Protein AF-B4H4M8-F1 (afdb_monomer_lite)

Organism: Drosophila persimilis (NCBI:txid7234)

pLDDT: mean 70.45, std 23.25, range [32.56, 96.38]

InterPro domains:
  IPR006594 LIS1 homology motif [PS50896] (6-38)
  IPR006594 LIS1 homology motif [SM00667] (6-38)

Radius of gyration: 36.07 Å; chains: 1; bounding box: 73×90×96 Å

Secondary structure (DSSP, 8-state):
---SS-HHHHHHHHHHHHHHTT-HHHHHHHHHH-TT-HHHHHHHHTTPPPP-TTTTTHHHHHHHHHHHHHHHHHHHHTS-HHHHHHHHTS-HHHHHHHHHHHHHHHHT------------------------------------------PPP----------------------------

Foldseek 3Di:
DDDPDDPLNVLQAVLLVCVVVVVVVVSQVSCVPPPSNVVVNVCVVVVHDDDYCPPPNVVVVVVVVVVLVVVLVVLLVPDDPVVSVVLVVDDSVVSVVVSVVVVVVVVVPDDPPDDDDDDDDDDDDDDDDDDDDDDDDDDDDDDDDDDDDDDDDDDDPDPPPPDPPDDDDDDDDDDDDDDDD

Structure (mmCIF, N/CA/C/O backbone):
data_AF-B4H4M8-F1
#
_entry.id   AF-B4H4M8-F1
#
loop_
_atom_site.group_PDB
_atom_site.id
_atom_site.type_symbol
_atom_site.label_atom_id
_atom_site.label_alt_id
_atom_site.label_comp_id
_atom_site.label_asym_id
_atom_site.label_entity_id
_atom_site.label_seq_id
_atom_site.pdbx_PDB_ins_code
_atom_site.Cartn_x
_atom_site.Cartn_y
_atom_site.Cartn_z
_atom_site.occupancy
_atom_site.B_iso_or_equiv
_atom_site.auth_seq_id
_atom_site.auth_comp_id
_atom_site.auth_asym_id
_atom_site.auth_atom_id
_atom_site.pdbx_PDB_model_num
ATOM 1 N N . MET A 1 1 ? -5.934 13.251 6.251 1.00 53.12 1 MET A N 1
ATOM 2 C CA . MET A 1 1 ? -5.622 11.806 6.268 1.00 53.12 1 MET A CA 1
ATOM 3 C C . MET A 1 1 ? -4.115 11.664 6.221 1.00 53.12 1 MET A C 1
ATOM 5 O O . MET A 1 1 ? -3.507 12.271 5.350 1.00 53.12 1 MET A O 1
ATOM 9 N N . GLU A 1 2 ? -3.511 10.942 7.163 1.00 57.56 2 GLU A N 1
ATOM 10 C CA . GLU A 1 2 ? -2.091 10.592 7.054 1.00 57.56 2 GLU A CA 1
ATOM 11 C C . GLU A 1 2 ? -1.889 9.636 5.872 1.00 57.56 2 GLU A C 1
ATOM 13 O O . GLU A 1 2 ? -2.682 8.714 5.676 1.00 57.56 2 GLU A O 1
ATOM 18 N N . SER A 1 3 ? -0.854 9.870 5.063 1.00 67.00 3 SER A N 1
ATOM 19 C CA . SER A 1 3 ? -0.535 8.987 3.941 1.00 67.00 3 SER A CA 1
ATOM 20 C C . SER A 1 3 ? 0.112 7.712 4.471 1.00 67.00 3 SER A C 1
ATOM 22 O O . SER A 1 3 ? 1.235 7.745 4.966 1.00 67.00 3 SER A O 1
ATOM 24 N N . ILE A 1 4 ? -0.588 6.585 4.340 1.00 75.19 4 ILE A N 1
ATOM 25 C CA . ILE A 1 4 ? -0.047 5.240 4.615 1.00 75.19 4 ILE A CA 1
ATOM 26 C C . ILE A 1 4 ? 1.026 4.871 3.579 1.00 75.19 4 ILE A C 1
ATOM 28 O O . ILE A 1 4 ? 1.882 4.026 3.818 1.00 75.19 4 ILE A O 1
ATOM 32 N N . VAL A 1 5 ? 0.981 5.521 2.417 1.00 82.38 5 VAL A N 1
ATOM 33 C CA . VAL A 1 5 ? 1.873 5.260 1.298 1.00 82.38 5 VAL A CA 1
ATOM 34 C C . VAL A 1 5 ? 3.109 6.146 1.420 1.00 82.38 5 VAL A C 1
ATOM 36 O O . VAL A 1 5 ? 3.009 7.376 1.353 1.00 82.38 5 VAL A O 1
ATOM 39 N N . LEU A 1 6 ? 4.282 5.524 1.565 1.00 87.81 6 LEU A N 1
ATOM 40 C CA . LEU A 1 6 ? 5.561 6.228 1.522 1.00 87.81 6 LEU A CA 1
ATOM 41 C C . LEU A 1 6 ? 5.976 6.483 0.070 1.00 87.81 6 LEU A C 1
ATOM 43 O O . LEU A 1 6 ? 5.770 5.647 -0.812 1.00 87.81 6 LEU A O 1
ATOM 47 N N . HIS A 1 7 ? 6.665 7.597 -0.185 1.00 90.62 7 HIS A N 1
ATOM 48 C CA . HIS A 1 7 ? 7.225 7.879 -1.514 1.00 90.62 7 HIS A CA 1
ATOM 49 C C . HIS A 1 7 ? 8.202 6.790 -1.988 1.00 90.62 7 HIS A C 1
ATOM 51 O O . HIS A 1 7 ? 8.273 6.499 -3.182 1.00 90.62 7 HIS A O 1
ATOM 57 N N . SER A 1 8 ? 8.907 6.136 -1.060 1.00 90.25 8 SER A N 1
ATOM 58 C CA . SER A 1 8 ? 9.724 4.954 -1.348 1.00 90.25 8 SER A CA 1
ATOM 59 C C . SER A 1 8 ? 8.916 3.766 -1.842 1.00 90.25 8 SER A C 1
ATOM 61 O O . SER A 1 8 ? 9.387 3.027 -2.700 1.00 90.25 8 SER A O 1
ATOM 63 N N . ASP A 1 9 ? 7.703 3.576 -1.338 1.00 88.69 9 ASP A N 1
ATOM 64 C CA . ASP A 1 9 ? 6.867 2.433 -1.699 1.00 88.69 9 ASP A CA 1
ATOM 65 C C . ASP A 1 9 ? 6.313 2.623 -3.103 1.00 88.69 9 ASP A C 1
ATOM 67 O O . ASP A 1 9 ? 6.408 1.715 -3.926 1.00 88.69 9 ASP A O 1
ATOM 71 N N . VAL A 1 10 ? 5.866 3.844 -3.418 1.00 90.50 10 VAL A N 1
ATOM 72 C CA . VAL A 1 10 ? 5.476 4.226 -4.783 1.00 90.50 10 VAL A CA 1
ATOM 73 C C . VAL A 1 10 ? 6.647 4.056 -5.740 1.00 90.50 10 VAL A C 1
ATOM 75 O O . VAL A 1 10 ? 6.499 3.444 -6.793 1.00 90.50 10 VAL A O 1
ATOM 78 N N . ALA A 1 11 ? 7.833 4.552 -5.381 1.00 93.00 11 ALA A N 1
ATOM 79 C CA . ALA A 1 11 ? 9.001 4.437 -6.243 1.00 93.00 11 ALA A CA 1
ATOM 80 C C . ALA A 1 11 ? 9.367 2.968 -6.513 1.00 93.00 11 ALA A C 1
ATOM 82 O O . ALA A 1 11 ? 9.666 2.612 -7.653 1.00 93.00 11 ALA A O 1
ATOM 83 N N . ARG A 1 12 ? 9.307 2.105 -5.489 1.00 91.44 12 ARG A N 1
ATOM 84 C CA . ARG A 1 12 ? 9.538 0.658 -5.622 1.00 91.44 12 ARG A CA 1
ATOM 85 C C . ARG A 1 12 ? 8.463 -0.024 -6.463 1.00 91.44 12 ARG A C 1
ATOM 87 O O . ARG A 1 12 ? 8.792 -0.898 -7.258 1.00 91.44 12 ARG A O 1
ATOM 94 N N . LEU A 1 13 ? 7.205 0.387 -6.322 1.00 91.56 13 LEU A N 1
ATOM 95 C CA . LEU A 1 13 ? 6.093 -0.115 -7.126 1.00 91.56 13 LEU A CA 1
ATOM 96 C C . LEU A 1 13 ? 6.286 0.220 -8.611 1.00 91.56 13 LEU A C 1
ATOM 98 O O . LEU A 1 13 ? 6.217 -0.668 -9.458 1.00 91.56 13 LEU A O 1
ATOM 102 N N . VAL A 1 14 ? 6.608 1.479 -8.922 1.00 93.06 14 VAL A N 1
ATOM 103 C CA . VAL A 1 14 ? 6.888 1.920 -10.297 1.00 93.06 14 VAL A CA 1
ATOM 104 C C . VAL A 1 14 ? 8.121 1.208 -10.851 1.00 93.06 14 VAL A C 1
ATOM 106 O O . VAL A 1 14 ? 8.099 0.739 -11.987 1.00 93.06 14 VAL A O 1
ATOM 109 N N . LEU A 1 15 ? 9.188 1.069 -10.058 1.00 92.38 15 LEU A N 1
ATOM 110 C CA . LEU A 1 15 ? 10.373 0.324 -10.477 1.00 92.38 15 LEU A CA 1
ATOM 111 C C . LEU A 1 15 ? 10.033 -1.137 -10.803 1.00 92.38 15 LEU A C 1
ATOM 113 O O . LEU A 1 15 ? 10.437 -1.630 -11.854 1.00 92.38 15 LEU A O 1
ATOM 117 N N . GLY A 1 16 ? 9.268 -1.805 -9.936 1.00 90.62 16 GLY A N 1
ATOM 118 C CA . GLY A 1 16 ? 8.793 -3.169 -10.159 1.00 90.62 16 GLY A CA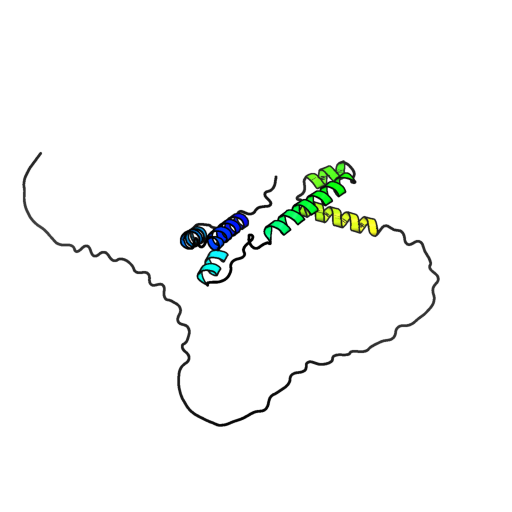 1
ATOM 119 C C . GLY A 1 16 ? 7.974 -3.297 -11.442 1.00 90.62 16 GLY A C 1
ATOM 120 O O . GLY A 1 16 ? 8.174 -4.246 -12.196 1.00 90.62 16 GLY A O 1
ATOM 121 N N . TYR A 1 17 ? 7.121 -2.312 -11.742 1.00 92.00 17 TYR A N 1
ATOM 122 C CA . TYR A 1 17 ? 6.346 -2.277 -12.985 1.00 92.00 17 TYR A CA 1
ATOM 123 C C . TYR A 1 17 ? 7.254 -2.192 -14.215 1.00 92.00 17 TYR A C 1
ATOM 125 O O . TYR A 1 17 ? 7.122 -2.992 -15.138 1.00 92.00 17 TYR A O 1
ATOM 133 N N . LEU A 1 18 ? 8.216 -1.264 -14.217 1.00 92.44 18 LEU A N 1
ATOM 134 C CA . LEU A 1 18 ? 9.144 -1.088 -15.339 1.00 92.44 18 LEU A CA 1
ATOM 135 C C . LEU A 1 18 ? 9.995 -2.339 -15.587 1.00 92.44 18 LEU A C 1
ATOM 137 O O . LEU A 1 18 ? 10.265 -2.671 -16.738 1.00 92.44 18 LEU A O 1
ATOM 141 N N . VAL A 1 19 ? 10.409 -3.028 -14.520 1.00 89.25 19 VAL A N 1
ATOM 142 C CA . VAL A 1 19 ? 11.148 -4.293 -14.621 1.00 89.25 19 VAL A CA 1
ATOM 143 C C . VAL A 1 19 ? 10.259 -5.403 -15.187 1.00 89.25 19 VAL A C 1
ATOM 145 O O . VAL A 1 19 ? 10.697 -6.097 -16.098 1.00 89.25 19 VAL A O 1
ATOM 148 N N . ASN A 1 20 ? 9.015 -5.535 -14.714 1.00 89.25 20 ASN A N 1
ATOM 149 C CA . ASN A 1 20 ? 8.069 -6.547 -15.201 1.00 89.25 20 ASN A CA 1
ATOM 150 C C . ASN A 1 20 ? 7.669 -6.338 -16.676 1.00 89.25 20 ASN A C 1
ATOM 152 O O . ASN A 1 20 ? 7.304 -7.296 -17.344 1.00 89.25 20 ASN A O 1
ATOM 156 N N . GLN A 1 21 ? 7.743 -5.102 -17.180 1.00 91.94 21 GLN A N 1
ATOM 157 C CA . GLN A 1 21 ? 7.489 -4.750 -18.585 1.00 91.94 21 GLN A CA 1
ATOM 158 C C . GLN A 1 21 ? 8.761 -4.760 -19.458 1.00 91.94 21 GLN A C 1
ATOM 160 O O . GLN A 1 21 ? 8.752 -4.229 -20.567 1.00 91.94 21 GLN A O 1
ATOM 165 N N . ASP A 1 22 ? 9.885 -5.286 -18.956 1.00 91.88 22 ASP A N 1
ATOM 166 C CA . ASP A 1 22 ? 11.185 -5.320 -19.648 1.00 91.88 22 ASP A CA 1
ATOM 167 C C . ASP A 1 22 ? 11.747 -3.941 -20.075 1.00 91.88 22 ASP A C 1
ATOM 169 O O . ASP A 1 22 ? 12.662 -3.826 -20.900 1.00 91.88 22 ASP A O 1
ATOM 173 N N . LEU A 1 23 ? 11.297 -2.852 -19.441 1.00 94.50 23 LEU A N 1
ATOM 174 C CA . LEU A 1 23 ? 11.716 -1.474 -19.725 1.00 94.50 23 LEU A CA 1
ATOM 175 C C . LEU A 1 23 ? 13.025 -1.104 -19.006 1.00 94.50 23 LEU A C 1
ATOM 177 O O . LEU A 1 23 ? 13.099 -0.154 -18.219 1.00 94.50 23 LEU A O 1
ATOM 181 N N . LYS A 1 24 ? 14.106 -1.829 -19.312 1.00 90.81 24 LYS A N 1
ATOM 182 C CA . LYS A 1 24 ? 15.408 -1.730 -18.616 1.00 90.81 24 LYS A CA 1
ATOM 183 C C . LYS A 1 24 ? 15.975 -0.309 -18.558 1.00 90.81 24 LYS A C 1
ATOM 185 O O . LYS A 1 24 ? 16.446 0.127 -17.509 1.00 90.81 24 LYS A O 1
ATOM 190 N N . LYS A 1 25 ? 15.916 0.444 -19.666 1.00 93.56 25 LYS A N 1
ATOM 191 C CA . LYS A 1 25 ? 16.419 1.832 -19.715 1.00 93.56 25 LYS A CA 1
ATOM 192 C C . LYS A 1 25 ? 15.652 2.744 -18.755 1.00 93.56 25 LYS A C 1
ATOM 194 O O . LYS A 1 25 ? 16.275 3.500 -18.016 1.00 93.56 25 LYS A O 1
ATOM 199 N N . ALA A 1 26 ? 14.323 2.645 -18.734 1.00 95.62 26 ALA A N 1
ATOM 200 C CA . ALA A 1 26 ? 13.483 3.444 -17.848 1.00 95.62 26 ALA A CA 1
ATOM 201 C C . ALA A 1 26 ? 13.714 3.073 -16.376 1.00 95.62 26 ALA A C 1
ATOM 203 O O . ALA A 1 26 ? 13.898 3.965 -15.551 1.00 95.62 26 ALA A O 1
ATOM 204 N N . ALA A 1 27 ? 13.799 1.775 -16.064 1.00 92.94 27 ALA A N 1
ATOM 205 C CA . ALA A 1 27 ? 14.100 1.288 -14.718 1.00 92.94 27 ALA A CA 1
ATOM 206 C C . ALA A 1 27 ? 15.453 1.816 -14.204 1.00 92.94 27 ALA A C 1
ATOM 208 O O . ALA A 1 27 ? 15.544 2.322 -13.086 1.00 92.94 27 ALA A O 1
ATOM 209 N N . HIS A 1 28 ? 16.500 1.781 -15.037 1.00 92.12 28 HIS A N 1
ATOM 210 C CA . HIS A 1 28 ? 17.809 2.337 -14.683 1.00 92.12 28 HIS A CA 1
ATOM 211 C C . HIS A 1 28 ? 17.788 3.856 -14.499 1.00 92.12 28 HIS A C 1
ATOM 213 O O . HIS A 1 28 ? 18.396 4.355 -13.550 1.00 92.12 28 HIS A O 1
ATOM 219 N N . THR A 1 29 ? 17.095 4.589 -15.375 1.00 95.12 29 THR A N 1
ATOM 220 C CA . THR A 1 29 ? 16.940 6.043 -15.244 1.00 95.12 29 THR A CA 1
ATOM 221 C C . THR A 1 29 ? 16.227 6.388 -13.942 1.00 95.12 29 THR A C 1
ATOM 223 O O . THR A 1 29 ? 16.760 7.174 -13.163 1.00 95.12 29 THR A O 1
ATOM 226 N N . LEU A 1 30 ? 15.096 5.737 -13.652 1.00 94.56 30 LEU A N 1
ATOM 227 C CA . LEU A 1 30 ? 14.330 5.939 -12.423 1.00 94.56 30 LEU A CA 1
ATOM 228 C C . LEU A 1 30 ? 15.168 5.637 -11.172 1.00 94.56 30 LEU A C 1
ATOM 230 O O . LEU A 1 30 ? 15.204 6.443 -10.248 1.00 94.56 30 LEU A O 1
ATOM 234 N N . CYS A 1 31 ? 15.901 4.520 -11.157 1.00 92.75 31 CYS A N 1
ATOM 235 C CA . CYS A 1 31 ? 16.818 4.167 -10.068 1.00 92.75 31 CYS A CA 1
ATOM 236 C C . CYS A 1 31 ? 17.942 5.192 -9.850 1.00 92.75 31 CYS A C 1
ATOM 238 O O . CYS A 1 31 ? 18.476 5.296 -8.747 1.00 92.75 31 CYS A O 1
ATOM 240 N N . ARG A 1 32 ? 18.361 5.913 -10.898 1.00 91.88 32 ARG A N 1
ATOM 241 C CA . ARG A 1 32 ? 19.431 6.915 -10.814 1.00 91.88 32 ARG A CA 1
ATOM 242 C C . ARG A 1 32 ? 18.913 8.278 -10.360 1.00 91.88 32 ARG A C 1
ATOM 244 O O . ARG A 1 32 ? 19.639 8.982 -9.665 1.00 91.88 32 ARG A O 1
ATOM 251 N N . THR A 1 33 ? 17.709 8.657 -10.778 1.00 94.94 33 THR A N 1
ATOM 252 C CA . THR A 1 33 ? 17.134 9.981 -10.507 1.00 94.94 33 THR A CA 1
ATOM 253 C C . THR A 1 33 ? 16.295 10.017 -9.236 1.00 94.94 33 THR A C 1
ATOM 255 O O . THR A 1 33 ? 16.227 11.058 -8.589 1.00 94.94 33 THR A O 1
ATOM 258 N N . SER A 1 34 ? 15.680 8.899 -8.846 1.00 94.50 34 SER A N 1
ATOM 259 C CA . SER A 1 34 ? 14.844 8.840 -7.651 1.00 94.50 34 SER A CA 1
ATOM 260 C C . SER A 1 34 ? 15.694 8.830 -6.375 1.00 94.50 34 SER A C 1
ATOM 262 O O . SER A 1 34 ? 16.511 7.921 -6.185 1.00 94.50 34 SER A O 1
ATOM 264 N N . PRO A 1 35 ? 15.474 9.767 -5.433 1.00 94.81 35 PRO A N 1
ATOM 265 C CA . PRO A 1 35 ? 16.157 9.746 -4.142 1.00 94.81 35 PRO A CA 1
ATOM 266 C C . PRO A 1 35 ? 15.725 8.559 -3.266 1.00 94.81 35 PRO A C 1
ATOM 268 O O . PRO A 1 35 ? 16.440 8.212 -2.327 1.00 94.81 35 PRO A O 1
ATOM 271 N N . HIS A 1 36 ? 14.595 7.919 -3.582 1.00 94.69 36 HIS A N 1
ATOM 272 C CA . HIS A 1 36 ? 14.007 6.845 -2.783 1.00 94.69 36 HIS A CA 1
ATOM 273 C C . HIS A 1 36 ? 14.428 5.432 -3.208 1.00 94.69 36 HIS A C 1
ATOM 275 O O . HIS A 1 36 ? 14.028 4.479 -2.551 1.00 94.69 36 HIS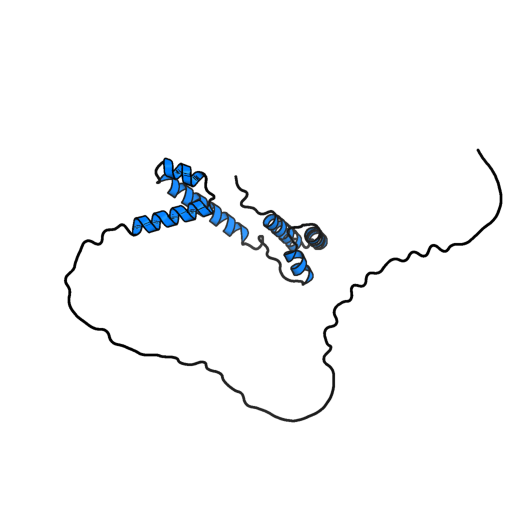 A O 1
ATOM 281 N N . LEU A 1 37 ? 15.216 5.291 -4.283 1.00 93.00 37 LEU A N 1
ATOM 282 C CA . LEU A 1 37 ? 15.596 3.992 -4.862 1.00 93.00 37 LEU A CA 1
ATOM 283 C C . LEU A 1 37 ? 17.091 3.674 -4.735 1.00 93.00 37 LEU A C 1
ATOM 285 O O . LEU A 1 37 ? 17.657 2.924 -5.533 1.00 93.00 37 LEU A O 1
ATOM 289 N N . ARG A 1 38 ? 17.787 4.284 -3.770 1.00 91.06 38 ARG A N 1
ATOM 290 C CA . ARG A 1 38 ? 19.247 4.129 -3.648 1.00 91.06 38 ARG A CA 1
ATOM 291 C C . ARG A 1 38 ? 19.656 2.671 -3.424 1.00 91.06 38 ARG A C 1
ATOM 293 O O . ARG A 1 38 ? 20.640 2.227 -4.013 1.00 91.06 38 ARG A O 1
ATOM 300 N N . GLN A 1 39 ? 18.919 1.938 -2.592 1.00 89.62 39 GLN A N 1
ATOM 301 C CA . GLN A 1 39 ? 19.235 0.545 -2.256 1.00 89.62 39 GLN A CA 1
ATOM 302 C C . GLN A 1 39 ? 18.931 -0.383 -3.438 1.00 89.62 39 GLN A C 1
ATOM 304 O O . GLN A 1 39 ? 19.732 -1.245 -3.800 1.00 89.62 39 GLN A O 1
ATOM 309 N N . GLU A 1 40 ? 17.813 -0.129 -4.101 1.00 90.75 40 GLU A N 1
ATOM 310 C CA . GLU A 1 40 ? 17.304 -0.830 -5.268 1.00 90.75 40 GLU A CA 1
ATOM 311 C C . GLU A 1 40 ? 18.247 -0.638 -6.450 1.00 90.75 40 GLU A C 1
ATOM 313 O O . GLU A 1 40 ? 18.592 -1.600 -7.122 1.00 90.75 40 GLU A O 1
ATOM 318 N N . CYS A 1 41 ? 18.764 0.574 -6.651 1.00 89.31 41 CYS A N 1
ATOM 319 C CA . CYS A 1 41 ? 19.760 0.874 -7.672 1.00 89.31 41 CYS A CA 1
ATOM 320 C C . CYS A 1 41 ? 21.044 0.051 -7.479 1.00 89.31 41 CYS A C 1
ATOM 322 O O . CYS A 1 41 ? 21.609 -0.459 -8.449 1.00 89.31 41 CYS A O 1
ATOM 324 N N . VAL A 1 42 ? 21.504 -0.116 -6.233 1.00 90.25 42 VAL A N 1
ATOM 325 C CA . VAL A 1 42 ? 22.671 -0.957 -5.917 1.00 90.25 42 VAL A CA 1
ATOM 326 C C . VAL A 1 42 ? 22.371 -2.435 -6.170 1.00 90.25 42 VAL A C 1
ATOM 328 O O . VAL A 1 42 ? 23.196 -3.121 -6.772 1.00 90.25 42 VAL A O 1
ATOM 331 N N . ALA A 1 43 ? 21.205 -2.923 -5.748 1.00 89.06 43 ALA A N 1
ATOM 332 C CA . ALA A 1 43 ? 20.782 -4.304 -5.970 1.00 89.06 43 ALA A CA 1
ATOM 333 C C . ALA A 1 43 ? 20.650 -4.631 -7.468 1.00 89.06 43 ALA A C 1
ATOM 335 O O . ALA A 1 43 ? 21.215 -5.616 -7.939 1.00 89.06 43 ALA A O 1
ATOM 336 N N . LEU A 1 44 ? 20.013 -3.748 -8.235 1.00 84.56 44 LEU A N 1
ATOM 337 C CA . LEU A 1 44 ? 19.750 -3.925 -9.662 1.00 84.56 44 LEU A CA 1
ATOM 338 C C . LEU A 1 44 ? 21.051 -3.904 -10.482 1.00 84.56 44 LEU A C 1
ATOM 340 O O . LEU A 1 44 ? 21.233 -4.726 -11.375 1.00 84.56 44 LEU A O 1
ATOM 344 N N . LYS A 1 45 ? 22.027 -3.059 -10.112 1.00 86.25 45 LYS A N 1
ATOM 345 C CA . LYS A 1 45 ? 23.391 -3.093 -10.685 1.00 86.25 45 LYS A CA 1
ATOM 346 C C . LYS A 1 45 ? 24.138 -4.399 -10.409 1.00 86.25 45 LYS A C 1
ATOM 348 O O . LYS A 1 45 ? 25.026 -4.757 -11.174 1.00 86.25 45 LYS A O 1
ATOM 353 N N . ARG A 1 46 ? 23.810 -5.089 -9.315 1.00 88.56 46 ARG A N 1
ATOM 354 C CA . ARG A 1 46 ? 24.383 -6.393 -8.947 1.00 88.56 46 ARG A CA 1
ATOM 355 C C . ARG A 1 46 ? 23.597 -7.573 -9.527 1.00 88.56 46 ARG A C 1
ATOM 357 O O . ARG A 1 46 ? 23.936 -8.709 -9.220 1.00 88.56 46 ARG A O 1
ATOM 364 N N . GLY A 1 47 ? 22.555 -7.323 -10.326 1.00 84.62 47 GLY A N 1
ATOM 365 C CA . GLY A 1 47 ? 21.673 -8.371 -10.844 1.00 84.62 47 GLY A CA 1
ATOM 366 C C . GLY A 1 47 ? 20.836 -9.057 -9.760 1.00 84.62 47 GLY A C 1
ATOM 367 O O . GLY A 1 47 ? 20.362 -10.167 -9.970 1.00 84.62 47 GLY A O 1
ATOM 368 N N . LEU A 1 48 ? 20.678 -8.425 -8.593 1.00 85.81 48 LEU A N 1
ATOM 369 C CA . LEU A 1 48 ? 19.851 -8.949 -7.512 1.00 85.81 48 LEU A CA 1
ATOM 370 C C . LEU A 1 48 ? 18.387 -8.589 -7.746 1.00 85.81 48 LEU A C 1
ATOM 372 O O . LEU A 1 48 ? 18.066 -7.497 -8.221 1.00 85.81 48 LEU A O 1
ATOM 376 N N . GLN A 1 49 ? 17.500 -9.494 -7.341 1.00 82.31 49 GLN A N 1
ATOM 377 C CA . GLN A 1 49 ? 16.071 -9.234 -7.334 1.00 82.31 49 GLN A CA 1
ATOM 378 C C . GLN A 1 49 ? 15.747 -8.163 -6.285 1.00 82.31 49 GLN A C 1
ATOM 380 O O . GLN A 1 49 ? 16.030 -8.322 -5.097 1.00 82.31 49 GLN A O 1
ATOM 385 N N . THR A 1 50 ? 15.163 -7.054 -6.731 1.00 80.69 50 THR A N 1
ATOM 386 C CA . THR A 1 50 ? 14.659 -5.999 -5.850 1.00 80.69 50 THR A CA 1
ATOM 387 C C . THR A 1 50 ? 13.280 -6.372 -5.320 1.00 80.69 50 THR A C 1
ATOM 389 O O . THR A 1 50 ? 12.506 -7.033 -6.013 1.00 80.69 50 THR A O 1
ATOM 392 N N . HIS A 1 51 ? 12.952 -5.919 -4.109 1.00 76.62 51 HIS A N 1
ATOM 393 C CA . HIS A 1 51 ? 11.618 -6.096 -3.536 1.00 76.62 51 HIS A CA 1
ATOM 394 C C . HIS A 1 51 ? 10.541 -5.577 -4.503 1.00 76.62 51 HIS A C 1
ATOM 396 O O . HIS A 1 51 ? 10.595 -4.416 -4.911 1.00 76.62 51 HIS A O 1
ATOM 402 N N . ASN A 1 52 ? 9.575 -6.426 -4.861 1.00 74.50 52 ASN A N 1
ATOM 403 C CA . ASN A 1 52 ? 8.526 -6.101 -5.823 1.00 74.50 52 ASN A CA 1
ATOM 404 C C . ASN A 1 52 ? 7.147 -6.309 -5.186 1.00 74.50 52 ASN A C 1
ATOM 406 O O . ASN A 1 52 ? 6.794 -7.419 -4.801 1.00 74.50 52 ASN A O 1
ATOM 410 N N . PHE A 1 53 ? 6.371 -5.230 -5.100 1.00 78.19 53 PHE A N 1
ATOM 411 C CA . PHE A 1 53 ? 5.005 -5.244 -4.575 1.00 78.19 53 PHE A CA 1
ATOM 412 C C . PHE A 1 53 ? 3.991 -5.900 -5.531 1.00 78.19 53 PHE A C 1
ATOM 414 O O . PHE A 1 53 ? 2.940 -6.353 -5.088 1.00 78.19 53 PHE A O 1
ATOM 421 N N . LEU A 1 54 ? 4.304 -5.976 -6.827 1.00 75.88 54 LEU A N 1
ATOM 422 C CA . LEU A 1 54 ? 3.406 -6.454 -7.883 1.00 75.88 54 LEU A CA 1
ATOM 423 C C . LEU A 1 54 ? 3.325 -7.979 -7.981 1.00 75.88 54 LEU A C 1
ATOM 425 O O . LEU A 1 54 ? 2.420 -8.496 -8.622 1.00 75.88 54 LEU A O 1
ATOM 429 N N . ASN A 1 55 ? 4.238 -8.710 -7.342 1.00 76.94 55 ASN A N 1
ATOM 430 C CA . ASN A 1 55 ? 4.277 -10.172 -7.411 1.00 76.94 55 ASN A CA 1
ATOM 431 C C . ASN A 1 55 ? 3.399 -10.828 -6.325 1.00 76.94 55 ASN A C 1
ATOM 433 O O . ASN A 1 55 ? 3.800 -11.821 -5.728 1.00 76.94 55 ASN A O 1
ATOM 437 N N . GLY A 1 56 ? 2.220 -10.255 -6.055 1.00 69.88 56 GLY A N 1
ATOM 438 C CA . GLY A 1 56 ? 1.201 -10.860 -5.187 1.00 69.88 56 GLY A CA 1
ATOM 439 C C . GLY A 1 56 ? 1.259 -10.499 -3.700 1.00 69.88 56 GLY A C 1
ATOM 440 O O . GLY A 1 56 ? 0.573 -11.132 -2.919 1.00 69.88 56 GLY A O 1
ATOM 441 N N . GLY A 1 57 ? 2.044 -9.500 -3.282 1.00 78.44 57 GLY A N 1
ATOM 442 C CA . GLY A 1 57 ? 2.079 -9.076 -1.870 1.00 78.44 57 GLY A CA 1
ATOM 443 C C . GLY A 1 57 ? 1.210 -7.857 -1.550 1.00 78.44 57 GLY A C 1
ATOM 444 O O . GLY A 1 57 ? 0.760 -7.688 -0.421 1.00 78.44 57 GLY A O 1
ATOM 445 N N . LEU A 1 58 ? 0.993 -6.967 -2.523 1.00 83.88 58 LEU A N 1
ATOM 446 C CA . LEU A 1 58 ? 0.316 -5.694 -2.268 1.00 83.88 58 LEU A CA 1
ATOM 447 C C . LEU A 1 58 ? -1.181 -5.853 -1.996 1.00 83.88 58 LEU A C 1
ATOM 449 O O . LEU A 1 58 ? -1.708 -5.156 -1.133 1.00 83.88 58 LEU A O 1
ATOM 453 N N . GLU A 1 59 ? -1.847 -6.745 -2.727 1.00 85.00 59 GLU A N 1
ATOM 454 C CA . GLU A 1 59 ? -3.274 -7.020 -2.549 1.00 85.00 59 GLU A CA 1
ATOM 455 C C . GLU A 1 59 ? -3.554 -7.490 -1.121 1.00 85.00 59 GLU A C 1
ATOM 457 O O . GLU A 1 59 ? -4.344 -6.861 -0.422 1.00 85.00 59 GLU A O 1
ATOM 462 N N . ASP A 1 60 ? -2.801 -8.482 -0.641 1.00 88.00 60 ASP A N 1
ATOM 463 C CA . ASP A 1 60 ? -2.904 -8.995 0.726 1.00 88.00 60 ASP A CA 1
ATOM 464 C C . ASP A 1 60 ? -2.697 -7.897 1.779 1.00 88.00 60 ASP A C 1
ATOM 466 O O . ASP A 1 60 ? -3.465 -7.791 2.738 1.00 88.00 60 ASP A O 1
ATOM 470 N N . ILE A 1 61 ? -1.693 -7.032 1.586 1.00 86.31 61 ILE A N 1
ATOM 471 C CA . ILE A 1 61 ? -1.419 -5.907 2.494 1.00 86.31 61 ILE A CA 1
ATOM 472 C C . ILE A 1 61 ? -2.602 -4.930 2.528 1.00 86.31 61 ILE A C 1
ATOM 474 O O . ILE A 1 61 ? -2.995 -4.477 3.607 1.00 86.31 61 ILE A O 1
ATOM 478 N N . ILE A 1 62 ? -3.177 -4.597 1.369 1.00 87.81 62 ILE A N 1
ATOM 479 C CA . ILE A 1 62 ? -4.330 -3.691 1.277 1.00 87.81 62 ILE A CA 1
ATOM 480 C C . ILE A 1 62 ? -5.563 -4.337 1.919 1.00 87.81 62 ILE A C 1
ATOM 482 O O . ILE A 1 62 ? -6.237 -3.692 2.725 1.00 87.81 62 ILE A O 1
ATOM 486 N N . CYS A 1 63 ? -5.840 -5.605 1.612 1.00 91.12 63 CYS A N 1
ATOM 487 C CA . CYS A 1 63 ? -6.957 -6.357 2.174 1.00 91.12 63 CYS A CA 1
ATOM 488 C C . CYS A 1 63 ? -6.883 -6.417 3.704 1.00 91.12 63 CYS A C 1
ATOM 490 O O . CYS A 1 63 ? -7.861 -6.089 4.382 1.00 91.12 63 CYS A O 1
ATOM 492 N N . GLU A 1 64 ? -5.721 -6.758 4.265 1.00 92.56 64 GLU A N 1
ATOM 493 C CA . GLU A 1 64 ? -5.531 -6.788 5.717 1.00 92.56 64 GLU A CA 1
ATOM 494 C C . GLU A 1 64 ? -5.636 -5.390 6.337 1.00 92.56 64 GLU A C 1
ATOM 496 O O . GLU A 1 64 ? -6.264 -5.227 7.384 1.00 92.56 64 GLU A O 1
ATOM 501 N N . HIS A 1 65 ? -5.121 -4.347 5.680 1.00 92.25 65 HIS A N 1
ATOM 502 C CA . HIS A 1 65 ? -5.280 -2.976 6.165 1.00 92.25 65 HIS A CA 1
ATOM 503 C C . HIS A 1 65 ? -6.756 -2.556 6.266 1.00 92.25 65 HIS A C 1
ATOM 505 O O . HIS A 1 65 ? -7.182 -1.997 7.285 1.00 92.25 65 HIS A O 1
ATOM 511 N N . VAL A 1 66 ? -7.556 -2.839 5.233 1.00 93.12 66 VAL A N 1
ATOM 512 C CA . VAL A 1 66 ? -8.999 -2.543 5.221 1.00 93.12 66 VAL A CA 1
ATOM 513 C C . VAL A 1 66 ? -9.716 -3.329 6.317 1.00 93.12 66 VAL A C 1
ATOM 515 O O . VAL A 1 66 ? -10.516 -2.763 7.064 1.00 93.12 66 VAL A O 1
ATOM 518 N N . LYS A 1 67 ? -9.385 -4.613 6.470 1.00 96.38 67 LYS A N 1
ATOM 519 C CA . LYS A 1 67 ? -9.941 -5.485 7.509 1.00 96.38 67 LYS A CA 1
ATOM 520 C C . LYS A 1 67 ? -9.633 -4.977 8.917 1.00 96.38 67 LYS A C 1
ATOM 522 O O . LYS A 1 67 ? -10.554 -4.840 9.720 1.00 96.38 67 LYS A O 1
ATOM 527 N N . ILE A 1 68 ? -8.377 -4.629 9.210 1.00 95.44 68 ILE A N 1
ATOM 528 C CA . ILE A 1 68 ? -7.975 -4.043 10.500 1.00 95.44 68 ILE A CA 1
ATOM 529 C C . ILE A 1 68 ? -8.735 -2.738 10.746 1.00 95.44 68 ILE A C 1
ATOM 531 O O . ILE A 1 68 ? -9.283 -2.540 11.828 1.00 95.44 68 ILE A O 1
ATOM 535 N N . THR A 1 69 ? -8.824 -1.868 9.740 1.00 94.12 69 THR A N 1
ATOM 536 C CA . THR A 1 69 ? -9.555 -0.598 9.850 1.00 94.12 69 THR A CA 1
ATOM 537 C C . THR A 1 69 ? -11.030 -0.824 10.186 1.00 94.12 69 THR A C 1
ATOM 539 O O . THR A 1 69 ? -11.569 -0.147 11.063 1.00 94.12 69 THR A O 1
ATOM 542 N N . GLY A 1 70 ? -11.671 -1.807 9.547 1.00 95.44 70 GLY A N 1
ATOM 543 C CA . GLY A 1 70 ? -13.051 -2.199 9.833 1.00 95.44 70 GLY A CA 1
ATOM 544 C C . GLY A 1 70 ? -13.236 -2.726 11.258 1.00 95.44 70 GLY A C 1
ATOM 545 O O . GLY A 1 70 ? -14.140 -2.280 11.964 1.00 95.44 70 GLY A O 1
ATOM 546 N N . LEU A 1 71 ? -12.350 -3.616 11.715 1.00 96.31 71 LEU A N 1
ATOM 547 C CA . LEU A 1 71 ? -12.382 -4.153 13.082 1.00 96.31 71 LEU A CA 1
ATOM 548 C C . LEU A 1 71 ? -12.196 -3.053 14.135 1.00 96.31 71 LEU A C 1
ATOM 550 O O . LEU A 1 71 ? -12.945 -2.996 15.110 1.00 96.31 71 LEU A O 1
ATOM 554 N N . VAL A 1 72 ? -11.247 -2.140 13.917 1.00 95.50 72 VAL A N 1
ATOM 555 C CA . VAL A 1 72 ? -11.024 -0.986 14.800 1.00 95.50 72 VAL A CA 1
ATOM 556 C C . VAL A 1 72 ? -12.258 -0.089 14.834 1.00 95.50 72 VAL A C 1
ATOM 558 O O . VAL A 1 72 ? -12.687 0.307 15.914 1.00 95.50 72 VAL A O 1
ATOM 561 N N . ALA A 1 73 ? -12.873 0.208 13.686 1.00 94.38 73 ALA A N 1
ATOM 562 C CA . ALA A 1 73 ? -14.086 1.022 13.636 1.00 94.38 73 ALA A CA 1
ATOM 563 C C . ALA A 1 73 ? -15.237 0.390 14.439 1.00 94.38 73 ALA A C 1
ATOM 565 O O . ALA A 1 73 ? -15.899 1.086 15.209 1.00 94.38 73 ALA A O 1
ATOM 566 N N . GLN A 1 74 ? -15.431 -0.927 14.323 1.00 95.25 74 GLN A N 1
ATOM 567 C CA . GLN A 1 74 ? -16.436 -1.663 15.098 1.00 95.25 74 GLN A CA 1
ATOM 568 C C . GLN A 1 74 ? -16.136 -1.656 16.602 1.00 95.25 74 GLN A C 1
ATOM 570 O O . GLN A 1 74 ? -17.047 -1.488 17.412 1.00 95.25 74 GLN A O 1
ATOM 575 N N . ALA A 1 75 ? -14.871 -1.816 16.998 1.00 94.12 75 ALA A N 1
ATOM 576 C CA . ALA A 1 75 ? -14.472 -1.760 18.402 1.00 94.12 75 ALA A CA 1
ATOM 577 C C . ALA A 1 75 ? -14.688 -0.358 19.000 1.00 94.12 75 ALA A C 1
ATOM 579 O O . ALA A 1 75 ? -15.260 -0.230 20.082 1.00 94.12 75 ALA A O 1
ATOM 580 N N . LEU A 1 76 ? -14.329 0.702 18.265 1.00 93.81 76 LEU A N 1
ATOM 581 C CA . LEU A 1 76 ? -14.523 2.093 18.690 1.00 93.81 76 LEU A CA 1
ATOM 582 C C . LEU A 1 76 ? -16.000 2.452 18.914 1.00 93.81 76 LEU A C 1
ATOM 584 O O . LEU A 1 76 ? -16.311 3.258 19.794 1.00 93.81 76 LEU A O 1
ATOM 588 N N . GLN A 1 77 ? -16.924 1.856 18.155 1.00 93.06 77 GLN A N 1
ATOM 589 C CA . GLN A 1 77 ? -18.365 2.072 18.339 1.00 93.06 77 GLN A CA 1
ATOM 590 C C . GLN A 1 77 ? -18.897 1.536 19.676 1.00 93.06 77 GLN A C 1
ATOM 592 O O . GLN A 1 77 ? -19.906 2.038 20.166 1.00 93.06 77 GLN A O 1
ATOM 597 N N . LYS A 1 78 ? -18.217 0.564 20.293 1.00 92.69 78 LYS A N 1
ATOM 598 C CA . LYS A 1 78 ? -18.603 -0.007 21.595 1.00 92.69 78 LYS A CA 1
ATOM 599 C C . LYS A 1 78 ? -18.096 0.813 22.784 1.00 92.69 78 LYS A C 1
ATOM 601 O O . LYS A 1 78 ? -18.527 0.584 23.909 1.00 92.69 78 LYS A O 1
ATOM 606 N N . LEU A 1 79 ? -17.180 1.753 22.545 1.00 92.06 79 LEU A N 1
ATOM 607 C CA . LEU A 1 79 ? -16.575 2.570 23.592 1.00 92.06 79 LEU A CA 1
ATOM 608 C C . LEU A 1 79 ? -17.415 3.810 23.933 1.00 92.06 79 LEU A C 1
ATOM 610 O O . LEU A 1 79 ? -18.130 4.317 23.058 1.00 92.06 79 LEU A O 1
ATOM 614 N N . PRO A 1 80 ? -17.284 4.341 25.167 1.00 93.31 80 PRO A N 1
ATOM 615 C CA . PRO A 1 80 ? -17.841 5.634 25.554 1.00 93.31 80 PRO A CA 1
ATOM 616 C C . PRO A 1 80 ? -17.374 6.767 24.636 1.00 93.31 80 PRO A C 1
ATOM 618 O O . PRO A 1 80 ? -16.276 6.728 24.077 1.00 93.31 80 PRO A O 1
ATOM 621 N N . LEU A 1 81 ? -18.214 7.794 24.505 1.00 92.75 81 LEU A N 1
ATOM 622 C CA . LEU A 1 81 ? -18.051 8.857 23.510 1.00 92.75 81 LEU A CA 1
ATOM 623 C C . LEU A 1 81 ? -16.741 9.645 23.676 1.00 92.75 81 LEU A C 1
ATOM 625 O O . LEU A 1 81 ? -16.064 9.918 22.689 1.00 92.75 81 LEU A O 1
ATOM 629 N N . GLU A 1 82 ? -16.354 9.923 24.921 1.00 92.06 82 GLU A N 1
ATOM 630 C CA . GLU A 1 82 ? -15.122 10.644 25.260 1.00 92.06 82 GLU A CA 1
ATOM 631 C C . GLU A 1 82 ? -13.871 9.888 24.788 1.00 92.06 82 GLU A C 1
ATOM 633 O O . GLU A 1 82 ? -13.036 10.412 24.051 1.00 92.06 82 GLU A O 1
ATOM 638 N N . LEU A 1 83 ? -13.787 8.602 25.136 1.00 91.50 83 LEU A N 1
ATOM 639 C CA . LEU A 1 83 ? -12.657 7.751 24.776 1.00 91.50 83 LEU A CA 1
ATOM 640 C C . LEU A 1 83 ? -12.593 7.509 23.265 1.00 91.50 83 LEU A C 1
ATOM 642 O O . LEU A 1 83 ? -11.515 7.465 22.675 1.00 91.50 83 LEU A O 1
ATOM 646 N N . ARG A 1 84 ? -13.755 7.395 22.615 1.00 93.94 84 ARG A N 1
ATOM 647 C CA . ARG A 1 84 ? -13.835 7.307 21.157 1.00 93.94 84 ARG A CA 1
ATOM 648 C C . ARG A 1 84 ? -13.222 8.539 20.498 1.00 93.94 84 ARG A C 1
ATOM 650 O O . ARG A 1 84 ? -12.462 8.375 19.549 1.00 93.94 84 ARG A O 1
ATOM 657 N N . HIS A 1 85 ? -13.531 9.738 20.992 1.00 93.06 85 HIS A N 1
ATOM 6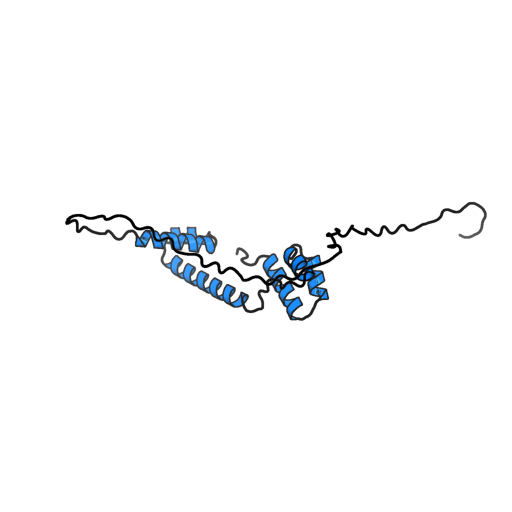58 C CA . HIS A 1 85 ? -12.986 10.977 20.443 1.00 93.06 85 HIS A CA 1
ATOM 659 C C . HIS A 1 85 ? -11.463 11.031 20.619 1.00 93.06 85 HIS A C 1
ATOM 661 O O . HIS A 1 85 ? -10.750 11.293 19.652 1.00 93.06 85 HIS A O 1
ATOM 667 N N . GLN A 1 86 ? -10.952 10.680 21.802 1.00 93.19 86 GLN A N 1
ATOM 668 C CA . GLN A 1 86 ? -9.508 10.604 22.051 1.00 93.19 86 GLN A CA 1
ATOM 669 C C . GLN A 1 86 ? -8.813 9.641 21.081 1.00 93.19 86 GLN A C 1
ATOM 671 O O . GLN A 1 86 ? -7.861 10.017 20.400 1.00 93.19 86 GLN A O 1
ATOM 676 N N . LEU A 1 87 ? -9.332 8.418 20.938 1.00 92.88 87 LEU A N 1
ATOM 677 C CA . LEU A 1 87 ? -8.754 7.420 20.037 1.00 92.88 87 LEU A CA 1
ATOM 678 C C . LEU A 1 87 ? -8.868 7.822 18.560 1.00 92.88 87 LEU A C 1
ATOM 680 O O . LEU A 1 87 ? -7.997 7.479 17.765 1.00 92.88 87 LEU A O 1
ATOM 684 N N . GLN A 1 88 ? -9.907 8.555 18.159 1.00 91.19 88 GLN A N 1
ATOM 685 C CA . GLN A 1 88 ? -10.061 9.035 16.781 1.00 91.19 88 GLN A CA 1
ATOM 686 C C . GLN A 1 88 ? -8.986 10.045 16.360 1.00 91.19 88 GLN A C 1
ATOM 688 O O . GLN A 1 88 ? -8.732 10.167 15.161 1.00 91.19 88 GLN A O 1
ATOM 693 N N . GLN A 1 89 ? -8.339 10.725 17.310 1.00 91.38 89 GLN A N 1
ATOM 694 C CA . GLN A 1 89 ? -7.212 11.620 17.028 1.00 91.38 89 GLN A CA 1
ATOM 695 C C . GLN A 1 89 ? -5.902 10.860 16.756 1.00 91.38 89 GLN A C 1
ATOM 697 O O . GLN A 1 89 ? -4.961 11.440 16.219 1.00 91.38 89 GLN A O 1
ATOM 702 N N . LEU A 1 90 ? -5.849 9.565 17.083 1.00 92.69 90 LEU A N 1
ATOM 703 C CA . LEU A 1 90 ? -4.657 8.730 16.964 1.00 92.69 90 LEU A CA 1
ATOM 704 C C . LEU A 1 90 ? -4.552 8.013 15.610 1.00 92.69 90 LEU A C 1
ATOM 706 O O . LEU A 1 90 ? -5.537 7.739 14.901 1.00 92.69 90 LEU A O 1
ATOM 710 N N . LYS A 1 91 ? -3.325 7.607 15.276 1.00 92.44 91 LYS A N 1
ATOM 711 C CA . LYS A 1 91 ? -3.044 6.783 14.094 1.00 92.44 91 LYS A CA 1
ATOM 712 C C . LYS A 1 91 ? -3.692 5.413 14.232 1.00 92.44 91 LYS A C 1
ATOM 714 O O . LYS A 1 91 ? -3.950 4.937 15.332 1.00 92.44 91 LYS A O 1
ATOM 719 N N . LEU A 1 92 ? -3.945 4.734 13.110 1.00 91.81 92 LEU A N 1
ATOM 720 C CA . LEU A 1 92 ? -4.555 3.398 13.147 1.00 91.81 92 LEU A CA 1
ATOM 721 C C . LEU A 1 92 ? -3.731 2.417 13.999 1.00 91.81 92 LEU A C 1
ATOM 723 O O . LEU A 1 92 ? -4.304 1.680 14.791 1.00 91.81 92 LEU A O 1
ATOM 727 N N . SER A 1 93 ? -2.402 2.436 13.875 1.00 92.00 93 SER A N 1
ATOM 728 C CA . SER A 1 93 ? -1.500 1.588 14.665 1.00 92.00 93 SER A CA 1
ATOM 729 C C . SER A 1 93 ? -1.607 1.849 16.168 1.00 92.00 93 SER A C 1
ATOM 731 O O . SER A 1 93 ? -1.644 0.908 16.954 1.00 92.00 93 SER A O 1
ATOM 733 N N . GLU A 1 94 ? -1.696 3.119 16.560 1.00 94.19 94 GLU A N 1
ATOM 734 C CA . GLU A 1 94 ? -1.855 3.545 17.954 1.00 94.19 94 GLU A CA 1
ATOM 735 C C . GLU A 1 94 ? -3.232 3.139 18.484 1.00 94.19 94 GLU A C 1
ATOM 737 O O . GLU A 1 94 ? -3.332 2.548 19.553 1.00 94.19 94 GLU A O 1
ATOM 742 N N . ARG A 1 95 ? -4.290 3.342 17.688 1.00 94.75 95 ARG A N 1
ATOM 743 C CA . ARG A 1 95 ? -5.642 2.874 18.016 1.00 94.75 95 ARG A CA 1
ATOM 744 C C . ARG A 1 95 ? -5.687 1.371 18.258 1.00 94.75 95 ARG A C 1
ATOM 746 O O . ARG A 1 95 ? -6.296 0.937 19.229 1.00 94.75 95 ARG A O 1
ATOM 753 N N . VAL A 1 96 ? -5.064 0.579 17.384 1.00 94.94 96 VAL A N 1
ATOM 754 C CA . VAL A 1 96 ? -4.976 -0.881 17.552 1.00 94.94 96 VAL A CA 1
ATOM 755 C C . VAL A 1 96 ? -4.260 -1.218 18.857 1.00 94.94 96 VAL A C 1
ATOM 757 O O . VAL A 1 96 ? -4.752 -2.047 19.617 1.00 94.94 96 VAL A O 1
ATOM 760 N N . PHE A 1 97 ? -3.132 -0.564 19.133 1.00 94.81 97 PHE A N 1
ATOM 761 C CA . PHE A 1 97 ? -2.354 -0.797 20.346 1.00 94.81 97 PHE A CA 1
ATOM 762 C C . PHE A 1 97 ? -3.155 -0.500 21.622 1.00 94.81 97 PHE A C 1
ATOM 764 O O . PHE A 1 97 ? -3.228 -1.351 22.508 1.00 94.81 97 PHE A O 1
ATOM 771 N N . GLU A 1 98 ? -3.817 0.656 21.687 1.00 94.62 98 GLU A N 1
ATOM 772 C CA . GLU A 1 98 ? -4.658 1.037 22.826 1.00 94.62 98 GLU A CA 1
ATOM 773 C C . GLU A 1 98 ? -5.829 0.069 23.020 1.00 94.62 98 GLU A C 1
ATOM 775 O O . GLU A 1 98 ? -6.037 -0.446 24.119 1.00 94.62 98 GLU A O 1
ATOM 780 N N . LEU A 1 99 ? -6.551 -0.269 21.945 1.00 93.94 99 LEU A N 1
ATOM 781 C CA . LEU A 1 99 ? -7.659 -1.226 22.007 1.00 93.94 99 LEU A CA 1
ATOM 782 C C . LEU A 1 99 ? -7.203 -2.605 22.506 1.00 93.94 99 LEU A C 1
ATOM 784 O O . LEU A 1 99 ? -7.886 -3.213 23.329 1.00 93.94 99 LEU A O 1
ATOM 788 N N . MET A 1 100 ? -6.037 -3.087 22.063 1.00 93.81 100 MET A N 1
ATOM 789 C CA . MET A 1 100 ? -5.470 -4.352 22.543 1.00 93.81 100 MET A CA 1
ATOM 790 C C . MET A 1 100 ? -5.099 -4.307 24.031 1.00 93.81 100 MET A C 1
ATOM 792 O O . MET A 1 100 ? -5.266 -5.307 24.733 1.00 93.81 100 MET A O 1
ATOM 796 N N . ASN A 1 101 ? -4.601 -3.172 24.527 1.00 92.69 101 ASN A N 1
ATOM 797 C CA . ASN A 1 101 ? -4.265 -3.003 25.943 1.00 92.69 101 ASN A CA 1
ATOM 798 C C . ASN A 1 101 ? -5.522 -2.947 26.820 1.00 92.69 101 ASN A C 1
ATOM 800 O O . ASN A 1 101 ? -5.566 -3.575 27.878 1.00 92.69 101 ASN A O 1
ATOM 804 N N . MET A 1 102 ? -6.570 -2.261 26.362 1.00 88.62 102 MET A N 1
ATOM 805 C CA . MET A 1 102 ? -7.858 -2.223 27.055 1.00 88.62 102 MET A CA 1
ATOM 806 C C . MET A 1 102 ? -8.490 -3.614 27.176 1.00 88.62 102 MET A C 1
ATOM 808 O O . MET A 1 102 ? -8.976 -3.980 28.247 1.00 88.62 102 MET A O 1
ATOM 812 N N . ASP A 1 103 ? -8.444 -4.404 26.101 1.00 84.88 103 ASP A N 1
ATOM 813 C CA . ASP A 1 103 ? -9.007 -5.755 26.076 1.00 84.88 103 ASP A CA 1
ATOM 814 C C . ASP A 1 103 ? -8.265 -6.678 27.063 1.00 84.88 103 ASP A C 1
ATOM 816 O O . ASP A 1 103 ? -8.878 -7.387 27.864 1.00 84.88 103 ASP A O 1
ATOM 820 N N . ARG A 1 104 ? -6.928 -6.584 27.124 1.00 84.81 104 ARG A N 1
ATOM 821 C CA . ARG A 1 104 ? -6.105 -7.315 28.108 1.00 84.81 104 ARG A CA 1
ATOM 822 C C . ARG A 1 104 ? -6.453 -6.956 29.552 1.00 84.81 104 ARG A C 1
ATOM 824 O O . ARG A 1 104 ? -6.621 -7.862 30.365 1.00 84.81 104 ARG A O 1
ATOM 831 N N . ASN A 1 105 ? -6.609 -5.669 29.856 1.00 76.00 105 ASN A N 1
ATOM 832 C CA . ASN A 1 105 ? -6.916 -5.206 31.210 1.00 76.00 105 ASN A CA 1
ATOM 833 C C . ASN A 1 105 ? -8.348 -5.571 31.645 1.00 76.00 105 ASN A C 1
ATOM 835 O O . ASN A 1 105 ? -8.587 -5.820 32.829 1.00 76.00 105 ASN A O 1
ATOM 839 N N . SER A 1 106 ? -9.290 -5.653 30.698 1.00 67.75 106 SER A N 1
ATOM 840 C CA . SER A 1 106 ? -10.670 -6.086 30.958 1.00 67.75 106 SER A CA 1
ATOM 841 C C . SER A 1 106 ? -10.787 -7.588 31.258 1.00 67.75 106 SER A C 1
ATOM 843 O O . SER A 1 106 ? -11.626 -8.001 32.052 1.00 67.75 106 SER A O 1
ATOM 845 N N . ASN A 1 107 ? -9.897 -8.408 30.693 1.00 59.47 107 ASN A N 1
ATOM 846 C CA . ASN A 1 107 ? -9.893 -9.858 30.892 1.00 59.47 107 ASN A CA 1
ATOM 847 C C . ASN A 1 107 ? -9.165 -10.294 32.180 1.00 59.47 107 ASN A C 1
ATOM 849 O O . ASN A 1 107 ? -9.365 -11.411 32.655 1.00 59.47 107 ASN A O 1
ATOM 853 N N . THR A 1 108 ? -8.361 -9.413 32.786 1.00 53.66 108 THR A N 1
ATOM 854 C CA . THR A 1 108 ? -7.697 -9.642 34.084 1.00 53.66 108 THR A CA 1
ATOM 855 C C . THR A 1 108 ? -8.528 -9.240 35.306 1.00 53.66 108 THR A C 1
ATOM 857 O O . THR A 1 108 ? -8.122 -9.525 36.428 1.00 53.66 108 THR A O 1
ATOM 860 N N . SER A 1 109 ? -9.689 -8.604 35.131 1.00 47.75 109 SER A N 1
ATOM 861 C CA . SER A 1 109 ? -10.532 -8.129 36.240 1.00 47.75 109 SER A CA 1
ATOM 862 C C . SER A 1 109 ? -11.637 -9.107 36.659 1.00 47.75 109 SER A C 1
ATOM 864 O O . SER A 1 109 ? -12.536 -8.732 37.410 1.00 47.75 109 SER A O 1
ATOM 866 N N . LYS A 1 110 ? -11.576 -10.379 36.238 1.00 42.31 110 LYS A N 1
ATOM 867 C CA . LYS A 1 110 ? -12.461 -11.420 36.780 1.00 42.31 110 LYS A CA 1
ATOM 868 C C . LYS A 1 110 ? -11.970 -11.792 38.191 1.00 42.31 110 LYS A C 1
ATOM 870 O O . LYS A 1 110 ? -10.877 -12.350 38.302 1.00 42.31 110 LYS A O 1
ATOM 875 N N . PRO A 1 111 ? -12.718 -11.509 39.275 1.00 43.84 111 PRO A N 1
ATOM 876 C CA . PRO A 1 111 ? -12.281 -11.886 40.610 1.00 43.84 111 PRO A CA 1
ATOM 877 C C . PRO A 1 111 ? -12.344 -13.411 40.732 1.00 43.84 111 PRO A C 1
ATOM 879 O O . PRO A 1 111 ? -13.415 -14.015 40.667 1.00 43.84 111 PRO A O 1
ATOM 882 N N . ALA A 1 112 ? -11.184 -14.041 40.911 1.00 43.97 112 ALA A N 1
ATOM 883 C CA . ALA A 1 112 ? -11.103 -15.400 41.420 1.00 43.97 112 ALA A CA 1
ATOM 884 C C . ALA A 1 112 ? -11.510 -15.366 42.900 1.00 43.97 112 ALA A C 1
ATOM 886 O O . ALA A 1 112 ? -10.692 -15.119 43.786 1.00 43.97 112 ALA A O 1
ATOM 887 N N . ALA A 1 113 ? -12.802 -15.552 43.165 1.00 40.62 113 ALA A N 1
ATOM 888 C CA . ALA A 1 113 ? -13.301 -15.778 44.510 1.00 40.62 113 ALA A CA 1
ATOM 889 C C . ALA A 1 113 ? -12.866 -17.177 44.983 1.00 40.62 113 ALA A C 1
ATOM 891 O O . ALA A 1 113 ? -13.317 -18.192 44.464 1.00 40.62 113 ALA A O 1
ATOM 892 N N . ALA A 1 114 ? -11.933 -17.166 45.934 1.00 42.06 114 ALA A N 1
ATOM 893 C CA . ALA A 1 114 ? -11.691 -18.118 47.015 1.00 42.06 114 ALA A CA 1
ATOM 894 C C . ALA A 1 114 ? -12.129 -19.589 46.836 1.00 42.06 114 ALA A C 1
ATOM 896 O O . ALA A 1 114 ? -13.289 -19.945 47.018 1.00 42.06 114 ALA A O 1
ATOM 897 N N . ALA A 1 115 ? -11.130 -20.466 46.738 1.00 34.66 115 ALA A N 1
ATOM 898 C CA . ALA A 1 115 ? -11.123 -21.715 47.497 1.00 34.66 115 ALA A CA 1
ATOM 899 C C . ALA A 1 115 ? -9.707 -21.933 48.047 1.00 34.66 115 ALA A C 1
ATOM 901 O O . ALA A 1 115 ? -8.866 -22.595 47.444 1.00 34.66 115 ALA A O 1
ATOM 902 N N . ALA A 1 116 ? -9.429 -21.301 49.189 1.00 40.75 116 ALA A N 1
ATOM 903 C CA . ALA A 1 116 ? -8.313 -21.678 50.038 1.00 40.75 116 ALA A CA 1
ATOM 904 C C . ALA A 1 116 ? -8.752 -22.881 50.883 1.00 40.75 116 ALA A C 1
ATOM 906 O O . ALA A 1 116 ? -9.531 -22.738 51.820 1.00 40.75 116 ALA A O 1
ATOM 907 N N . ALA A 1 117 ? -8.239 -24.060 50.552 1.00 36.38 117 ALA A N 1
ATOM 908 C CA . ALA A 1 117 ? -8.114 -25.179 51.475 1.00 36.38 117 ALA A CA 1
ATOM 909 C C . ALA A 1 117 ? -6.764 -25.824 51.164 1.00 36.38 117 ALA A C 1
ATOM 911 O O . ALA A 1 117 ? -6.555 -26.385 50.089 1.00 36.38 117 ALA A O 1
ATOM 912 N N . GLY A 1 118 ? -5.804 -25.598 52.057 1.00 34.28 118 GLY A N 1
ATOM 913 C CA . GLY A 1 118 ? -4.436 -26.055 51.881 1.00 34.28 118 GLY A CA 1
ATOM 914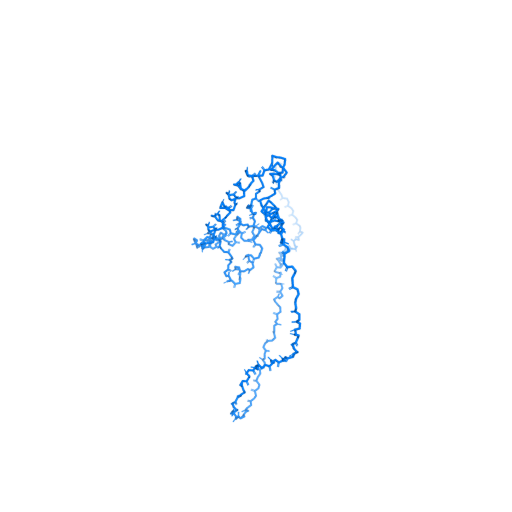 C C . GLY A 1 118 ? -4.308 -27.564 52.021 1.00 34.28 118 GLY A C 1
ATOM 915 O O . GLY A 1 118 ? -5.102 -28.191 52.709 1.00 34.28 118 GLY A O 1
ATOM 916 N N . ALA A 1 119 ? -3.258 -28.112 51.419 1.00 35.59 119 ALA A N 1
ATOM 917 C CA . ALA A 1 119 ? -2.444 -29.165 52.013 1.00 35.59 119 ALA A CA 1
ATOM 918 C C . ALA A 1 119 ? -1.238 -29.469 51.106 1.00 35.59 119 ALA A C 1
ATOM 920 O O . ALA A 1 119 ? -1.379 -29.868 49.957 1.00 35.59 119 ALA A O 1
ATOM 921 N N . THR A 1 120 ? -0.056 -29.305 51.703 1.00 34.72 120 THR A N 1
ATOM 922 C CA . THR A 1 120 ? 1.069 -30.253 51.656 1.00 34.72 120 THR A CA 1
ATOM 923 C C . THR A 1 120 ? 1.820 -30.504 50.338 1.00 34.72 120 THR A C 1
ATOM 925 O O . THR A 1 120 ? 1.366 -31.202 49.442 1.00 34.72 120 THR A O 1
ATOM 928 N N . THR A 1 121 ? 3.081 -30.048 50.362 1.00 37.06 121 THR A N 1
ATOM 929 C CA . THR A 1 121 ? 4.305 -30.789 49.982 1.00 37.06 121 THR A CA 1
ATOM 930 C C . THR A 1 121 ? 4.377 -31.430 48.596 1.00 37.06 121 THR A C 1
ATOM 932 O O . THR A 1 121 ? 3.808 -32.484 48.350 1.00 37.06 121 THR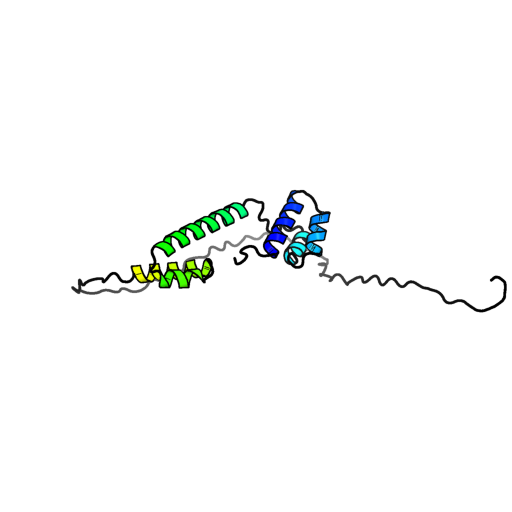 A O 1
ATOM 935 N N . SER A 1 122 ? 5.299 -30.948 47.764 1.00 33.31 122 SER A N 1
ATOM 936 C CA . SER A 1 122 ? 6.643 -31.545 47.632 1.00 33.31 122 SER A CA 1
ATOM 937 C C . SER A 1 122 ? 7.306 -31.082 46.333 1.00 33.31 122 SER A C 1
ATOM 939 O O . SER A 1 122 ? 6.865 -31.363 45.223 1.00 33.31 122 SER A O 1
ATOM 941 N N . THR A 1 123 ? 8.416 -30.369 46.482 1.00 45.72 123 THR A N 1
ATOM 942 C CA . THR A 1 123 ? 9.494 -30.366 45.495 1.00 45.72 123 THR A CA 1
ATOM 943 C C . THR A 1 123 ? 10.056 -31.784 45.372 1.00 45.72 123 THR A C 1
ATOM 945 O O . THR A 1 123 ? 10.201 -32.484 46.377 1.00 45.72 123 THR A O 1
ATOM 948 N N . PRO A 1 124 ? 10.478 -32.182 44.163 1.00 48.22 124 PRO A N 1
ATOM 949 C CA . PRO A 1 124 ? 11.869 -32.584 44.080 1.00 48.22 124 PRO A CA 1
ATOM 950 C C . PRO A 1 124 ? 12.623 -31.985 42.893 1.00 48.22 124 PRO A C 1
ATOM 952 O O . PRO A 1 124 ? 12.101 -31.459 41.915 1.00 48.22 124 PRO A O 1
ATOM 955 N N . SER A 1 125 ? 13.923 -32.053 43.105 1.00 43.62 125 SER A N 1
ATOM 956 C CA . SER A 1 125 ? 15.064 -31.510 42.406 1.00 43.62 125 SER A CA 1
ATOM 957 C C . SER A 1 125 ? 15.388 -32.173 41.060 1.00 43.62 125 SER A C 1
ATOM 959 O O . SER A 1 125 ? 15.008 -33.302 40.780 1.00 43.62 125 SER A O 1
ATOM 961 N N . ARG A 1 126 ? 16.231 -31.453 40.301 1.00 46.47 126 ARG A N 1
ATOM 962 C CA . ARG A 1 126 ? 17.314 -31.943 39.420 1.00 46.47 126 ARG A CA 1
ATOM 963 C C . ARG A 1 126 ? 16.976 -33.023 38.379 1.00 46.47 126 ARG A C 1
ATOM 965 O O . ARG A 1 126 ? 16.898 -34.197 38.702 1.00 46.47 126 ARG A O 1
ATOM 972 N N . ALA A 1 127 ? 17.167 -32.665 37.106 1.00 40.88 127 ALA A N 1
ATOM 973 C CA . ALA A 1 127 ? 18.141 -33.368 36.259 1.00 40.88 127 ALA A CA 1
ATOM 974 C C . ALA A 1 127 ? 18.473 -32.569 34.990 1.00 40.88 127 ALA A C 1
ATOM 976 O O . ALA A 1 127 ? 17.631 -32.322 34.131 1.00 40.88 127 ALA A O 1
ATOM 977 N N . HIS A 1 128 ? 19.751 -32.219 34.848 1.00 52.12 128 HIS A N 1
ATOM 978 C CA . HIS A 1 128 ? 20.351 -31.853 33.573 1.00 52.12 128 HIS A CA 1
ATOM 979 C C . HIS A 1 128 ? 20.207 -33.002 32.569 1.00 52.12 128 HIS A C 1
ATOM 981 O O . HIS A 1 128 ? 20.630 -34.124 32.849 1.00 52.12 128 HIS A O 1
ATOM 987 N N . ARG A 1 129 ? 19.768 -32.706 31.342 1.00 47.66 129 ARG A N 1
ATOM 988 C CA . ARG A 1 129 ? 20.091 -33.561 30.194 1.00 47.66 129 ARG A CA 1
ATOM 989 C C . ARG A 1 129 ? 20.559 -32.731 29.005 1.00 47.66 129 ARG A C 1
ATOM 991 O O . ARG A 1 129 ? 19.816 -32.394 28.096 1.00 47.66 129 ARG A O 1
ATOM 998 N N . LYS A 1 130 ? 21.857 -32.429 29.028 1.00 53.06 130 LYS A N 1
ATOM 999 C CA . LYS A 1 130 ? 22.650 -32.020 27.866 1.00 53.06 130 LYS A CA 1
ATOM 1000 C C . LYS A 1 130 ? 23.017 -33.287 27.082 1.00 53.06 130 LYS A C 1
ATOM 1002 O O . LYS A 1 130 ? 23.725 -34.142 27.602 1.00 53.06 130 LYS A O 1
ATOM 1007 N N . ARG A 1 131 ? 22.537 -33.427 25.845 1.00 48.72 131 ARG A N 1
ATOM 1008 C CA . ARG A 1 131 ? 22.967 -34.423 24.837 1.00 48.72 131 ARG A CA 1
ATOM 1009 C C . ARG A 1 131 ? 22.427 -33.954 23.477 1.00 48.72 131 ARG A C 1
ATOM 1011 O O . ARG A 1 131 ? 21.285 -33.538 23.423 1.00 48.72 131 ARG A O 1
ATOM 1018 N N . ARG A 1 132 ? 23.114 -34.027 22.339 1.00 48.97 132 ARG A N 1
ATOM 1019 C CA . ARG A 1 132 ? 24.514 -34.305 21.987 1.00 48.97 132 ARG A CA 1
ATOM 1020 C C . ARG A 1 132 ? 24.623 -33.916 20.506 1.00 48.97 132 ARG A C 1
ATOM 1022 O O . ARG A 1 132 ? 23.871 -34.430 19.688 1.00 48.97 132 ARG A O 1
ATOM 1029 N N . ARG A 1 133 ? 25.534 -33.002 20.171 1.00 51.84 133 ARG A N 1
ATOM 1030 C CA . ARG A 1 133 ? 25.880 -32.627 18.791 1.00 51.84 133 ARG A CA 1
ATOM 1031 C C . ARG A 1 133 ? 26.578 -33.826 18.140 1.00 51.84 133 ARG A C 1
ATOM 1033 O O . ARG A 1 133 ? 27.590 -34.281 18.670 1.00 51.84 133 ARG A O 1
ATOM 1040 N N . ILE A 1 134 ? 26.048 -34.350 17.037 1.00 51.12 134 ILE A N 1
ATOM 1041 C CA . ILE A 1 134 ? 26.736 -35.368 16.233 1.00 51.12 134 ILE A CA 1
ATOM 1042 C C . ILE A 1 134 ? 27.548 -34.627 15.169 1.00 51.12 134 ILE A C 1
ATOM 1044 O O . ILE A 1 134 ? 27.004 -34.023 14.253 1.00 51.12 134 ILE A O 1
ATOM 1048 N N . ARG A 1 135 ? 28.867 -34.631 15.370 1.00 41.62 135 ARG A N 1
ATOM 1049 C CA . ARG A 1 135 ? 29.906 -34.285 14.400 1.00 41.62 135 ARG A CA 1
ATOM 1050 C C . ARG A 1 135 ? 30.468 -35.619 13.922 1.00 41.62 135 ARG A C 1
ATOM 1052 O O . ARG A 1 135 ? 31.080 -36.318 14.725 1.00 41.62 135 ARG A O 1
ATOM 1059 N N . THR A 1 136 ? 30.246 -35.983 12.668 1.00 43.56 136 THR A N 1
ATOM 1060 C CA . THR A 1 136 ? 30.947 -37.101 12.030 1.00 43.56 136 THR A CA 1
ATOM 1061 C C . THR A 1 136 ? 32.235 -36.570 11.405 1.00 43.56 136 THR A C 1
ATOM 1063 O O . THR A 1 136 ? 32.242 -35.553 10.712 1.00 43.56 136 THR A O 1
ATOM 1066 N N . GLN A 1 137 ? 33.346 -37.206 11.769 1.00 42.09 137 GLN A N 1
ATOM 1067 C CA . GLN A 1 137 ? 34.662 -37.026 11.165 1.00 42.09 137 GLN A CA 1
ATOM 1068 C C . GLN A 1 137 ? 34.870 -38.070 10.053 1.00 42.09 137 GLN A C 1
ATOM 1070 O O . GLN A 1 137 ? 34.155 -39.065 9.989 1.00 42.09 137 GLN A O 1
ATOM 1075 N N . SER A 1 138 ? 35.845 -37.756 9.199 1.00 42.50 138 SER A N 1
ATOM 1076 C CA . SER A 1 138 ? 36.323 -38.357 7.941 1.00 42.50 138 SER A CA 1
ATOM 1077 C C . SER A 1 138 ? 36.611 -39.871 7.926 1.00 42.50 138 SER A C 1
ATOM 1079 O O . SER A 1 138 ? 36.653 -40.504 8.978 1.00 42.50 138 SER A O 1
ATOM 1081 N N . PRO A 1 139 ? 37.045 -40.396 6.762 1.00 49.28 139 PRO A N 1
ATOM 1082 C CA . PRO A 1 139 ? 38.468 -40.738 6.697 1.00 49.28 139 PRO A CA 1
ATOM 1083 C C . PRO A 1 139 ? 39.210 -40.212 5.460 1.00 49.28 139 PRO A C 1
ATOM 1085 O O . PRO A 1 139 ? 38.646 -39.768 4.465 1.00 49.28 139 PRO A O 1
ATOM 1088 N N . VAL A 1 140 ? 40.521 -40.230 5.649 1.00 37.16 140 VAL A N 1
ATOM 1089 C CA . VAL A 1 140 ? 41.632 -39.646 4.907 1.00 37.16 140 VAL A CA 1
ATOM 1090 C C . VAL A 1 140 ? 42.057 -40.551 3.746 1.00 37.16 140 VAL A C 1
ATOM 1092 O O . VAL A 1 140 ? 42.123 -41.764 3.912 1.00 37.16 140 VAL A O 1
ATOM 1095 N N . GLY A 1 141 ? 42.440 -39.953 2.615 1.00 37.06 141 GLY A N 1
ATOM 1096 C CA . GLY A 1 141 ? 43.261 -40.576 1.576 1.00 37.06 141 GLY A CA 1
ATOM 1097 C C . GLY A 1 141 ? 44.349 -39.591 1.147 1.00 37.06 141 GLY A C 1
ATOM 1098 O O . GLY A 1 141 ? 44.049 -38.574 0.527 1.00 37.06 141 GLY A O 1
ATOM 1099 N N . PHE A 1 142 ? 45.593 -39.859 1.545 1.00 38.12 142 PHE A N 1
ATOM 1100 C CA . PHE A 1 142 ? 46.794 -39.112 1.164 1.00 38.12 142 PHE A CA 1
ATOM 1101 C C . PHE A 1 142 ? 47.363 -39.637 -0.163 1.00 38.12 142 PHE A C 1
ATOM 1103 O O . PHE A 1 142 ? 47.461 -40.847 -0.344 1.00 38.12 142 PHE A O 1
ATOM 1110 N N . SER A 1 143 ? 47.842 -38.734 -1.024 1.00 36.00 143 SER A N 1
ATOM 1111 C CA . SER A 1 143 ? 49.018 -38.945 -1.890 1.00 36.00 143 SER A CA 1
ATOM 1112 C C . SER A 1 143 ? 49.593 -37.574 -2.330 1.00 36.00 143 SER A C 1
ATOM 1114 O O . SER A 1 143 ? 48.802 -36.634 -2.457 1.00 36.00 143 SER A O 1
ATOM 1116 N N . PRO A 1 144 ? 50.926 -37.387 -2.480 1.00 53.28 144 PRO A N 1
ATOM 1117 C CA . PRO A 1 144 ? 51.575 -36.076 -2.343 1.00 53.28 144 PRO A CA 1
ATOM 1118 C C . PRO A 1 144 ? 52.088 -35.412 -3.647 1.00 53.28 144 PRO A C 1
ATOM 1120 O O . PRO A 1 144 ? 52.606 -36.091 -4.523 1.00 53.28 144 PRO A O 1
ATOM 1123 N N . SER A 1 145 ? 52.078 -34.061 -3.634 1.00 36.81 145 SER A N 1
ATOM 1124 C CA . SER A 1 145 ? 53.079 -33.096 -4.182 1.00 36.81 145 SER A CA 1
ATOM 1125 C C . SER A 1 145 ? 53.319 -32.948 -5.711 1.00 36.81 145 SER A C 1
ATOM 1127 O O . SER A 1 145 ? 53.150 -33.919 -6.435 1.00 36.81 145 SER A O 1
ATOM 1129 N N . PRO A 1 146 ? 53.872 -31.809 -6.231 1.00 50.00 146 PRO A N 1
ATOM 1130 C CA . PRO A 1 146 ? 54.000 -30.442 -5.679 1.00 50.00 146 PRO A CA 1
ATOM 1131 C C . PRO A 1 146 ? 53.784 -29.247 -6.677 1.00 50.00 146 PRO A C 1
ATOM 1133 O O . PRO A 1 146 ? 53.766 -29.383 -7.893 1.00 50.00 146 PRO A O 1
ATOM 1136 N N . THR A 1 147 ? 53.792 -28.034 -6.097 1.00 40.88 147 THR A N 1
ATOM 1137 C CA . THR A 1 147 ? 54.220 -26.705 -6.623 1.00 40.88 147 THR A CA 1
ATOM 1138 C C . THR A 1 147 ? 53.265 -25.699 -7.310 1.00 40.88 147 THR A C 1
ATOM 1140 O O . THR A 1 147 ? 52.629 -25.950 -8.321 1.00 40.88 147 THR A O 1
ATOM 1143 N N . LEU A 1 148 ? 53.329 -24.476 -6.743 1.00 43.75 148 LEU A N 1
ATOM 1144 C CA . LEU A 1 148 ? 53.350 -23.139 -7.369 1.00 43.75 148 LEU A CA 1
ATOM 1145 C C . LEU A 1 148 ? 52.164 -22.693 -8.250 1.00 43.75 148 LEU A C 1
ATOM 1147 O O . LEU A 1 148 ? 52.173 -22.850 -9.462 1.00 43.75 148 LEU A O 1
ATOM 1151 N N . SER A 1 149 ? 51.273 -21.860 -7.694 1.00 43.84 149 SER A N 1
ATOM 1152 C CA . SER A 1 149 ? 51.377 -20.388 -7.829 1.00 43.84 149 SER A CA 1
ATOM 1153 C C . SER A 1 149 ? 50.051 -19.628 -7.586 1.00 43.84 149 SER A C 1
ATOM 1155 O O . SER A 1 149 ? 49.010 -19.907 -8.159 1.00 43.84 149 SER A O 1
ATOM 1157 N N . LYS A 1 150 ? 50.155 -18.606 -6.722 1.00 48.66 150 LYS A N 1
ATOM 1158 C CA . LYS A 1 150 ? 49.505 -17.278 -6.773 1.00 48.66 150 LYS A CA 1
ATOM 1159 C C . LYS A 1 150 ? 47.962 -17.189 -6.812 1.00 48.66 150 LYS A C 1
ATOM 1161 O O . LYS A 1 150 ? 47.333 -17.111 -7.858 1.00 48.66 150 LYS A O 1
ATOM 1166 N N . ARG A 1 151 ? 47.384 -16.957 -5.623 1.00 58.06 151 ARG A N 1
ATOM 1167 C CA . ARG A 1 151 ? 46.127 -16.201 -5.432 1.00 58.06 151 ARG A CA 1
ATOM 1168 C C . ARG A 1 151 ? 46.243 -14.797 -6.055 1.00 58.06 151 ARG A C 1
ATOM 1170 O O . ARG A 1 151 ? 47.167 -14.076 -5.666 1.00 58.06 151 ARG A O 1
ATOM 1177 N N . PRO A 1 152 ? 45.292 -14.329 -6.879 1.00 59.78 152 PRO A N 1
ATOM 1178 C CA . PRO A 1 152 ? 45.147 -12.903 -7.141 1.00 59.78 152 PRO A CA 1
ATOM 1179 C C . PRO A 1 152 ? 44.536 -12.228 -5.906 1.00 59.78 152 PRO A C 1
ATOM 1181 O O . PRO A 1 152 ? 43.435 -12.567 -5.470 1.00 59.78 152 PRO A O 1
ATOM 1184 N N . ARG A 1 153 ? 45.277 -11.294 -5.302 1.00 57.72 153 ARG A N 1
ATOM 1185 C CA . ARG A 1 153 ? 44.743 -10.370 -4.296 1.00 57.72 153 ARG A CA 1
ATOM 1186 C C . ARG A 1 153 ? 43.834 -9.353 -4.991 1.00 57.72 153 ARG A C 1
ATOM 1188 O O . ARG A 1 153 ? 44.153 -8.884 -6.079 1.00 57.72 153 ARG A O 1
ATOM 1195 N N . LEU A 1 154 ? 42.733 -9.021 -4.320 1.00 54.59 154 LEU A N 1
ATOM 1196 C CA . LEU A 1 154 ? 41.843 -7.901 -4.618 1.00 54.59 154 LEU A CA 1
ATOM 1197 C C . LEU A 1 154 ? 42.644 -6.621 -4.903 1.00 54.59 154 LEU A C 1
ATOM 1199 O O . LEU A 1 154 ? 43.370 -6.148 -4.029 1.00 54.59 154 LEU A O 1
ATOM 1203 N N . LEU A 1 155 ? 42.470 -6.050 -6.095 1.00 59.06 155 LEU A N 1
ATOM 1204 C CA . LEU A 1 155 ? 42.806 -4.657 -6.380 1.00 59.06 155 LEU A CA 1
ATOM 1205 C C . LEU A 1 155 ? 41.506 -3.836 -6.379 1.00 59.06 155 LEU A C 1
ATOM 1207 O O . LEU A 1 155 ? 40.543 -4.239 -7.038 1.00 59.06 155 LEU A O 1
ATOM 1211 N N . PRO A 1 156 ? 41.444 -2.707 -5.652 1.00 54.22 156 PRO A N 1
ATOM 1212 C CA . PRO A 1 156 ? 40.343 -1.757 -5.764 1.00 54.22 156 PRO A CA 1
ATOM 1213 C C . PRO A 1 156 ? 40.323 -1.160 -7.179 1.00 54.22 156 PRO A C 1
ATOM 1215 O O . PRO A 1 156 ? 41.397 -0.860 -7.709 1.00 54.22 156 PRO A O 1
ATOM 1218 N N . PRO A 1 157 ? 39.154 -0.931 -7.804 1.00 60.19 157 PRO A N 1
ATOM 1219 C CA . PRO A 1 157 ? 39.111 -0.149 -9.026 1.00 60.19 157 PRO A CA 1
ATOM 1220 C C . PRO A 1 157 ? 39.466 1.296 -8.671 1.00 60.19 157 PRO A C 1
ATOM 1222 O O . PRO A 1 157 ? 38.667 2.029 -8.086 1.00 60.19 157 PRO A O 1
ATOM 1225 N N . TYR A 1 158 ? 40.694 1.693 -9.002 1.00 49.09 158 TYR A N 1
ATOM 1226 C CA . TYR A 1 158 ? 41.065 3.094 -9.070 1.00 49.09 158 TYR A CA 1
ATOM 1227 C C . TYR A 1 158 ? 40.074 3.803 -9.990 1.00 49.09 158 TYR A C 1
ATOM 1229 O O . TYR A 1 158 ? 39.810 3.380 -11.116 1.00 49.09 158 TYR A O 1
ATOM 1237 N N . ILE A 1 159 ? 39.506 4.873 -9.452 1.00 51.91 159 ILE A N 1
ATOM 1238 C CA . ILE A 1 159 ? 38.657 5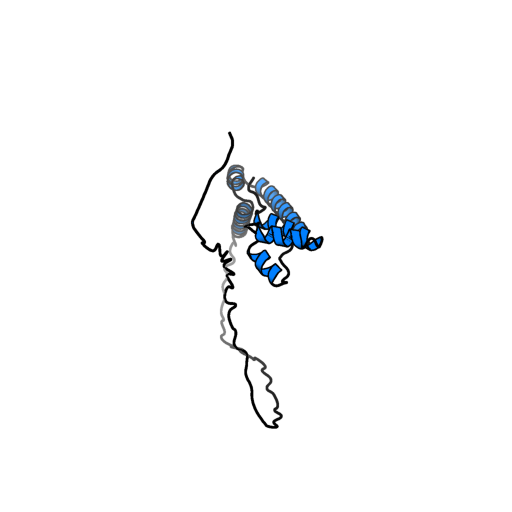.831 -10.137 1.00 51.91 159 ILE A CA 1
ATOM 1239 C C . ILE A 1 159 ? 39.446 6.354 -11.344 1.00 51.91 159 ILE A C 1
ATOM 1241 O O . ILE A 1 159 ? 40.360 7.163 -11.199 1.00 51.91 159 ILE A O 1
ATOM 1245 N N . CYS A 1 160 ? 39.114 5.876 -12.542 1.00 40.84 160 CYS A N 1
ATOM 1246 C CA . CYS A 1 160 ? 39.590 6.476 -13.780 1.00 40.84 160 CYS A CA 1
ATOM 1247 C C . CYS A 1 160 ? 38.751 7.735 -14.034 1.00 40.84 160 CYS A C 1
ATOM 1249 O O . CYS A 1 160 ? 37.728 7.703 -14.713 1.00 40.84 160 CYS A O 1
ATOM 1251 N N . CYS A 1 161 ? 39.156 8.847 -13.420 1.00 39.47 161 CYS A N 1
ATOM 1252 C CA . CYS A 1 161 ? 38.758 10.172 -13.871 1.00 39.47 161 CYS A CA 1
ATOM 1253 C C . CYS A 1 161 ? 39.500 10.448 -15.183 1.00 39.47 161 CYS A C 1
ATOM 1255 O O . CYS A 1 161 ? 40.645 10.899 -15.164 1.00 39.47 161 CYS A O 1
ATOM 1257 N N . SER A 1 162 ? 38.874 10.181 -16.329 1.00 48.38 162 SER A N 1
ATOM 1258 C CA . SER A 1 162 ? 39.333 10.739 -17.600 1.00 48.38 162 SER A CA 1
ATOM 1259 C C . SER A 1 162 ? 39.052 12.244 -17.593 1.00 48.38 162 SER A C 1
ATOM 1261 O O . SER A 1 162 ? 37.965 12.700 -17.945 1.00 48.38 162 SER A O 1
ATOM 1263 N N . LEU A 1 163 ? 40.038 13.005 -17.118 1.00 45.25 163 LEU A N 1
ATOM 1264 C CA . LEU A 1 163 ? 40.145 14.447 -17.291 1.00 45.25 163 LEU A CA 1
ATOM 1265 C C . LEU A 1 163 ? 40.320 14.712 -18.796 1.00 45.25 163 LEU A C 1
ATOM 1267 O O . LEU A 1 163 ? 41.382 14.425 -19.352 1.00 45.25 163 LEU A O 1
ATOM 1271 N N . ASN A 1 164 ? 39.294 15.240 -19.466 1.00 41.28 164 ASN A N 1
ATOM 1272 C CA . ASN A 1 164 ? 39.465 15.822 -20.796 1.00 41.28 164 ASN A CA 1
ATOM 1273 C C . ASN A 1 164 ? 40.369 17.053 -20.651 1.00 41.28 164 ASN A C 1
ATOM 1275 O O . ASN A 1 164 ? 39.940 18.111 -20.194 1.00 41.28 164 ASN A O 1
ATOM 1279 N N . ARG A 1 165 ? 41.652 16.891 -20.985 1.00 44.78 165 ARG A N 1
ATOM 1280 C CA . ARG A 1 165 ? 42.561 17.998 -21.279 1.00 44.78 165 ARG A CA 1
ATOM 1281 C C . ARG A 1 165 ? 42.385 18.352 -22.750 1.00 44.78 165 ARG A C 1
ATOM 1283 O O . ARG A 1 165 ? 43.090 17.799 -23.593 1.00 44.78 165 ARG A O 1
ATOM 1290 N N . ASP A 1 166 ? 41.478 19.276 -23.042 1.00 41.75 166 ASP A N 1
ATOM 1291 C CA . ASP A 1 166 ? 41.516 19.966 -24.326 1.00 41.75 166 ASP A CA 1
ATOM 1292 C C . ASP A 1 166 ? 42.740 20.885 -24.356 1.00 41.75 166 ASP A C 1
ATOM 1294 O O . ASP A 1 166 ? 42.904 21.807 -23.555 1.00 41.75 166 ASP A O 1
ATOM 1298 N N . LYS A 1 167 ? 43.653 20.537 -25.260 1.00 42.75 167 LYS A N 1
ATOM 1299 C CA . LYS A 1 167 ? 44.847 21.290 -25.626 1.00 42.75 167 LYS A CA 1
ATOM 1300 C C . LYS A 1 167 ? 44.438 22.381 -26.614 1.00 42.75 167 LYS A C 1
ATOM 1302 O O . LYS A 1 167 ? 44.342 22.108 -27.806 1.00 42.75 167 LYS A O 1
ATOM 1307 N N . SER A 1 168 ? 44.276 23.617 -26.165 1.00 43.78 168 SER A N 1
ATOM 1308 C CA . SER A 1 168 ? 44.346 24.780 -27.056 1.00 43.78 168 SER A CA 1
ATOM 1309 C C . SER A 1 168 ? 45.773 25.326 -27.022 1.00 43.78 168 SER A C 1
ATOM 1311 O O . SER A 1 168 ? 46.209 25.965 -26.067 1.00 43.78 168 SER A O 1
ATOM 1313 N N . HIS A 1 169 ? 46.526 24.976 -28.065 1.00 44.12 169 HIS A N 1
ATOM 1314 C CA . HIS A 1 169 ? 47.860 25.490 -28.342 1.00 44.12 169 HIS A CA 1
ATOM 1315 C C . HIS A 1 169 ? 47.817 26.999 -28.617 1.00 44.12 169 HIS A C 1
ATOM 1317 O O . HIS A 1 169 ? 46.988 27.488 -29.380 1.00 44.12 169 HIS A O 1
ATOM 1323 N N . ILE A 1 170 ? 48.761 27.709 -28.004 1.00 48.25 170 ILE A N 1
ATOM 1324 C CA . ILE A 1 170 ? 49.097 29.111 -28.248 1.00 48.25 170 ILE A CA 1
ATOM 1325 C C . ILE A 1 170 ? 50.030 29.194 -29.466 1.00 48.25 170 ILE A C 1
ATOM 1327 O O . ILE A 1 170 ? 51.046 28.503 -29.511 1.00 48.25 170 ILE A O 1
ATOM 1331 N N . SER A 1 171 ? 49.700 30.065 -30.419 1.00 43.72 171 SER A N 1
ATOM 1332 C CA . SER A 1 171 ? 50.550 30.607 -31.496 1.00 43.72 171 SER A CA 1
ATOM 1333 C C . SER A 1 171 ? 49.685 31.661 -32.212 1.00 43.72 171 SER A C 1
ATOM 1335 O O . SER A 1 171 ? 48.533 31.375 -32.499 1.00 43.72 171 SER A O 1
ATOM 1337 N N . GLY A 1 172 ? 50.055 32.909 -32.492 1.00 35.50 172 GLY A N 1
ATOM 1338 C CA . GLY A 1 172 ? 51.294 33.666 -32.388 1.00 35.50 172 GLY A CA 1
ATOM 1339 C C . GLY A 1 172 ? 51.208 34.799 -33.428 1.00 35.50 172 GLY A C 1
ATOM 1340 O O . GLY A 1 172 ? 51.105 34.510 -34.607 1.00 35.50 172 GLY A O 1
ATOM 1341 N N . PHE A 1 173 ? 51.169 36.049 -32.958 1.00 40.38 173 PHE A N 1
ATOM 1342 C CA . PHE A 1 173 ? 51.648 37.310 -33.564 1.00 40.38 173 PHE A CA 1
ATOM 1343 C C . PHE A 1 173 ? 51.600 37.580 -35.101 1.00 40.38 173 PHE A C 1
ATOM 1345 O O . PHE A 1 173 ? 52.222 36.883 -35.892 1.00 40.38 173 PHE A O 1
ATOM 1352 N N . LEU A 1 174 ? 51.066 38.779 -35.416 1.00 42.75 174 LEU A N 1
ATOM 1353 C CA . LEU A 1 174 ? 51.271 39.693 -36.568 1.00 42.75 174 LEU A CA 1
ATOM 1354 C C . LEU A 1 174 ? 50.226 39.781 -37.705 1.00 42.75 174 LEU A C 1
ATOM 1356 O O . LEU A 1 174 ? 49.987 38.849 -38.459 1.00 42.75 174 LEU A O 1
ATOM 1360 N N . ALA A 1 175 ? 49.804 41.043 -37.883 1.00 34.69 175 ALA A N 1
ATOM 1361 C CA . ALA A 1 175 ? 49.629 41.784 -39.138 1.00 34.69 175 ALA A CA 1
ATOM 1362 C C . ALA A 1 175 ? 48.276 41.768 -39.889 1.00 34.69 175 ALA A C 1
ATOM 1364 O O . ALA A 1 175 ? 47.889 40.811 -40.544 1.00 34.69 175 ALA A O 1
ATOM 1365 N N . SER A 1 176 ? 47.703 42.981 -39.901 1.00 36.94 176 SER A N 1
ATOM 1366 C CA . SER A 1 176 ? 47.182 43.723 -41.062 1.00 36.94 176 SER A CA 1
ATOM 1367 C C . SER A 1 176 ? 45.782 43.431 -41.626 1.00 36.94 176 SER A C 1
ATOM 1369 O O . SER A 1 176 ? 45.568 42.506 -42.391 1.00 36.94 176 SER A O 1
ATOM 1371 N N . HIS A 1 177 ? 44.894 44.396 -41.335 1.00 37.75 177 HIS A N 1
ATOM 1372 C CA . HIS A 1 177 ? 44.065 45.177 -42.272 1.00 37.75 177 HIS A CA 1
ATOM 1373 C C . HIS A 1 177 ? 43.109 44.448 -43.246 1.00 37.75 177 HIS A C 1
ATOM 1375 O O . HIS A 1 177 ? 43.547 43.781 -44.173 1.00 37.75 177 HIS A O 1
ATOM 1381 N N . VAL A 1 178 ? 41.801 44.744 -43.127 1.00 38.59 178 VAL A N 1
ATOM 1382 C CA . VAL A 1 178 ? 40.914 45.373 -44.147 1.00 38.59 178 VAL A CA 1
ATOM 1383 C C . VAL A 1 178 ? 39.428 45.082 -43.838 1.00 38.59 178 VAL A C 1
ATOM 1385 O O . VAL A 1 178 ? 38.981 43.947 -43.924 1.00 38.59 178 VAL A O 1
ATOM 1388 N N . GLY A 1 179 ? 38.645 46.148 -43.607 1.00 35.97 179 GLY A N 1
ATOM 1389 C CA . GLY A 1 179 ? 37.417 46.392 -44.382 1.00 35.97 179 GLY A CA 1
ATOM 1390 C C . GLY A 1 179 ? 36.028 46.071 -43.800 1.00 35.97 179 GLY A C 1
ATOM 1391 O O . GLY A 1 179 ? 35.636 44.914 -43.727 1.00 35.97 179 GLY A O 1
ATOM 1392 N N . ARG A 1 180 ? 35.229 47.151 -43.683 1.00 35.00 180 ARG A N 1
ATOM 1393 C CA . ARG A 1 180 ? 33.745 47.266 -43.653 1.00 35.00 180 ARG A CA 1
ATOM 1394 C C . ARG A 1 180 ? 33.087 46.915 -42.305 1.00 35.00 180 ARG A C 1
ATOM 1396 O O . ARG A 1 180 ? 33.246 45.809 -41.818 1.00 35.00 180 ARG A O 1
ATOM 1403 N N . ARG A 1 181 ? 32.291 47.778 -41.668 1.00 32.56 181 ARG A N 1
ATOM 1404 C CA . ARG A 1 181 ? 31.444 48.898 -42.122 1.00 32.56 181 ARG A CA 1
ATOM 1405 C C . ARG A 1 181 ? 31.576 50.103 -41.201 1.00 32.56 181 ARG A C 1
ATOM 1407 O O . ARG A 1 181 ? 31.877 49.877 -40.012 1.00 32.56 181 ARG A O 1
#

Sequence (181 aa):
MESIVLHSDVARLVLGYLVNQDLKKAAHTLCRTSPHLRQECVALKRGLQTHNFLNGGLEDIICEHVKITGLVAQALQKLPLELRHQLQQLKLSERVFELMNMDRNSNTSKPAAAAAAGATTSTPSRAHRKRRRIRTQSPVGFSPSPTLSKRPRLLPPYICCSLNRDKSHISGFLASHVGRR